Protein AF-A0A967KJB7-F1 (afdb_monomer_lite)

Sequence (119 aa):
MKIGFTKYRSSHAKADLVLLEPDRGDEEIFFTNIFSYASRNALCEHAYQVTRNDLLARREQLEPLLAGRGMRLRVNLLRDRERTLKDSMHEGQASHTLVTRDLARTLDELEDLLERAAV

Radius of gyration: 18.47 Å; chains: 1; bounding box: 34×33×47 Å

pLDDT: mean 79.45, std 13.69, range [48.09, 94.38]

Structure (mmCIF, N/CA/C/O backbone):
data_AF-A0A967KJB7-F1
#
_entry.id   AF-A0A967KJB7-F1
#
loop_
_atom_site.group_PDB
_atom_site.id
_atom_site.type_symbol
_atom_site.label_atom_id
_atom_site.label_alt_id
_atom_site.label_comp_id
_atom_site.label_asym_id
_atom_site.label_entity_id
_atom_site.label_seq_id
_atom_site.pdbx_PDB_ins_code
_atom_site.Cartn_x
_atom_site.Cartn_y
_atom_site.Cartn_z
_atom_site.occupancy
_atom_site.B_iso_or_equiv
_atom_site.auth_seq_id
_atom_site.auth_comp_id
_atom_site.auth_asym_id
_atom_site.auth_atom_id
_atom_site.pdbx_PDB_model_num
ATOM 1 N N . MET A 1 1 ? 3.586 13.073 7.099 1.00 58.94 1 MET A N 1
ATOM 2 C CA . MET A 1 1 ? 2.411 13.900 6.693 1.00 58.94 1 MET A CA 1
ATOM 3 C C . MET A 1 1 ? 1.297 14.083 7.766 1.00 58.94 1 MET A C 1
ATOM 5 O O . MET A 1 1 ? 0.143 14.322 7.420 1.00 58.94 1 MET A O 1
ATOM 9 N N . LYS A 1 2 ? 1.574 14.067 9.085 1.00 58.47 2 LYS A N 1
ATOM 10 C CA . LYS A 1 2 ? 0.513 14.004 10.131 1.00 58.47 2 LYS A CA 1
ATOM 11 C C . LYS A 1 2 ? -0.460 15.200 10.209 1.00 58.47 2 LYS A C 1
ATOM 13 O O . LYS A 1 2 ? -1.601 15.011 10.615 1.00 58.47 2 LYS A O 1
ATOM 18 N N . ILE A 1 3 ? -0.046 16.402 9.804 1.00 63.44 3 ILE A N 1
ATOM 19 C CA . ILE A 1 3 ? -0.835 17.639 9.979 1.00 63.44 3 ILE A CA 1
ATOM 20 C C . ILE A 1 3 ? -1.996 17.736 8.969 1.00 63.44 3 ILE A C 1
ATOM 22 O O . ILE A 1 3 ? -3.056 18.265 9.298 1.00 63.44 3 ILE A O 1
ATOM 26 N N . GLY A 1 4 ? -1.849 17.157 7.769 1.00 68.81 4 GLY A N 1
ATOM 27 C CA . GLY A 1 4 ? -2.890 17.181 6.730 1.00 68.81 4 GLY A CA 1
ATOM 28 C C . GLY A 1 4 ? -4.118 16.323 7.051 1.00 68.81 4 GLY A C 1
ATOM 29 O O . GLY A 1 4 ? -5.202 16.577 6.530 1.00 68.81 4 GLY A O 1
ATOM 30 N N . PHE A 1 5 ? -3.985 15.341 7.949 1.00 75.69 5 PHE A N 1
ATOM 31 C CA . PHE A 1 5 ? -5.069 14.409 8.265 1.00 75.69 5 PHE A CA 1
ATOM 32 C C . PHE A 1 5 ? -6.029 14.883 9.359 1.00 75.69 5 PHE A C 1
ATOM 34 O O . PHE A 1 5 ? -7.105 14.308 9.528 1.00 75.69 5 PHE A O 1
ATOM 41 N N . THR A 1 6 ? -5.693 15.960 10.071 1.00 75.38 6 THR A N 1
ATOM 42 C CA . THR A 1 6 ? -6.509 16.492 11.173 1.00 75.38 6 THR A CA 1
ATOM 43 C C . THR A 1 6 ? -7.925 16.860 10.719 1.00 75.38 6 THR A C 1
ATOM 45 O O . THR A 1 6 ? -8.891 16.574 11.422 1.00 75.38 6 THR A O 1
ATOM 48 N N . LYS A 1 7 ? -8.075 17.410 9.506 1.00 79.00 7 LYS A N 1
ATOM 49 C CA . LYS A 1 7 ? -9.379 17.794 8.934 1.00 79.00 7 LYS A CA 1
ATOM 50 C C . LYS A 1 7 ? -10.264 16.589 8.576 1.00 79.00 7 LYS A C 1
ATOM 52 O O . LYS A 1 7 ? -11.491 16.690 8.606 1.00 79.00 7 LYS A O 1
ATOM 57 N N . TYR A 1 8 ? -9.671 15.441 8.249 1.00 79.12 8 TYR A N 1
ATOM 58 C CA . TYR A 1 8 ? -10.438 14.240 7.900 1.00 79.12 8 TYR A CA 1
ATOM 59 C C . TYR A 1 8 ? -11.068 13.580 9.124 1.00 79.12 8 TYR A C 1
ATOM 61 O O . TYR A 1 8 ? -12.166 13.046 9.018 1.00 79.12 8 TYR A O 1
ATOM 69 N N . ARG A 1 9 ? -10.453 13.723 10.306 1.00 76.94 9 ARG A N 1
ATOM 70 C CA . ARG A 1 9 ? -11.045 13.234 11.561 1.00 76.94 9 ARG A CA 1
ATOM 71 C C . ARG A 1 9 ? -12.379 13.908 11.889 1.00 76.94 9 ARG A C 1
ATOM 73 O O . ARG A 1 9 ? -13.274 13.239 12.388 1.00 76.94 9 ARG A O 1
ATOM 80 N N . SER A 1 10 ? -12.521 15.206 11.609 1.00 82.06 10 SER A N 1
ATOM 81 C CA . SER A 1 10 ? -13.766 15.940 11.875 1.00 82.06 10 SER A CA 1
ATOM 82 C C . SER A 1 10 ? -14.793 15.802 10.751 1.00 82.06 10 SER A C 1
ATOM 84 O O . SER A 1 10 ? -15.975 15.624 11.025 1.00 82.06 10 SER A O 1
ATOM 86 N N . SER A 1 11 ? -14.359 15.853 9.489 1.00 85.38 11 SER A N 1
ATOM 87 C CA . SER A 1 11 ? -15.270 15.761 8.335 1.00 85.38 11 SER A CA 1
ATOM 88 C C . SER A 1 11 ? -15.791 14.347 8.071 1.00 85.38 11 SER A C 1
ATOM 90 O O . SER A 1 11 ? -16.901 14.191 7.573 1.00 85.38 11 SER A O 1
ATOM 92 N N . HIS A 1 12 ? -15.017 13.319 8.420 1.00 82.88 12 HIS A N 1
ATOM 93 C CA . HIS A 1 12 ? -15.348 11.919 8.167 1.00 82.88 12 HIS A CA 1
ATOM 94 C C . HIS A 1 12 ? -15.232 11.110 9.462 1.00 82.88 12 HIS A C 1
ATOM 96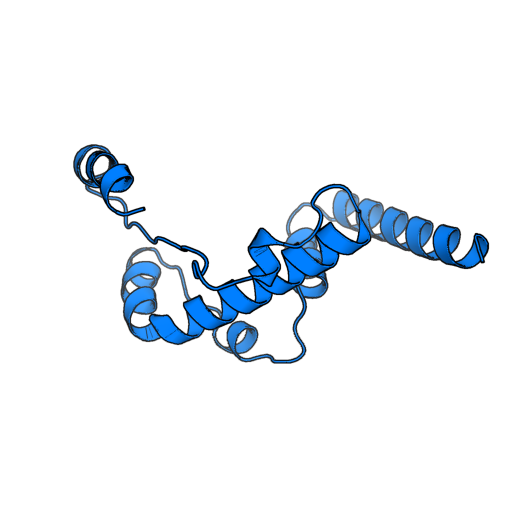 O O . HIS A 1 12 ? -14.492 10.136 9.547 1.00 82.88 12 HIS A O 1
ATOM 102 N N . ALA A 1 13 ? -16.000 11.504 10.481 1.00 80.31 13 ALA A N 1
ATOM 103 C CA . ALA A 1 13 ? -15.959 10.899 11.818 1.00 80.31 13 ALA A CA 1
ATOM 104 C C . ALA A 1 13 ? -16.265 9.388 11.842 1.00 80.31 13 ALA A C 1
ATOM 106 O O . ALA A 1 13 ? -15.896 8.693 12.783 1.00 80.31 13 ALA A O 1
ATOM 107 N N . LYS A 1 14 ? -16.950 8.877 10.811 1.00 83.38 14 LYS A N 1
ATOM 108 C CA . LYS A 1 14 ? -17.268 7.453 10.651 1.00 83.38 14 LYS A CA 1
ATOM 109 C C . LYS A 1 14 ? -16.326 6.727 9.694 1.00 83.38 14 LYS A C 1
ATOM 111 O O . LYS A 1 14 ? -16.647 5.597 9.344 1.00 83.38 14 LYS A O 1
ATOM 116 N N . ALA A 1 15 ? -15.251 7.345 9.209 1.00 85.25 15 ALA A N 1
ATOM 117 C CA . ALA A 1 15 ? -14.299 6.704 8.307 1.00 85.25 15 ALA A CA 1
ATOM 118 C C . ALA A 1 15 ? -13.045 6.266 9.066 1.00 85.25 15 ALA A C 1
ATOM 120 O O . ALA A 1 15 ? -12.522 7.004 9.900 1.00 85.25 15 ALA A O 1
ATOM 121 N N . ASP A 1 16 ? -12.548 5.082 8.726 1.00 85.69 16 ASP A N 1
ATOM 122 C CA . ASP A 1 16 ? -11.233 4.637 9.167 1.00 85.69 16 ASP A C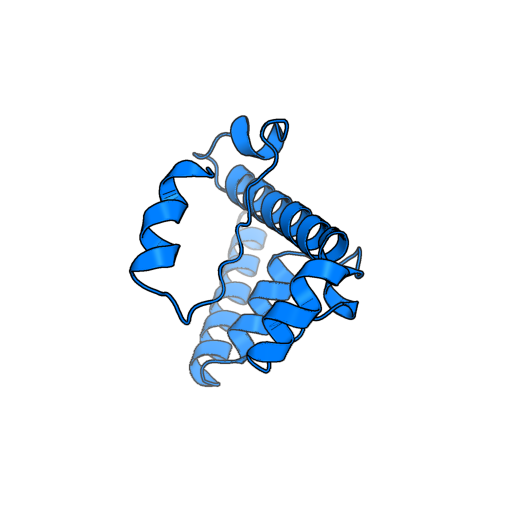A 1
ATOM 123 C C . ASP A 1 16 ? -10.174 5.138 8.187 1.00 85.69 16 ASP A C 1
ATOM 125 O O . ASP A 1 16 ? -10.379 5.137 6.972 1.00 85.69 16 ASP A O 1
ATOM 129 N N . LEU A 1 17 ? -9.040 5.584 8.718 1.00 85.19 17 LEU A N 1
ATOM 130 C CA . LEU A 1 17 ? -8.008 6.262 7.949 1.00 85.19 17 LEU A CA 1
ATOM 131 C C . LEU A 1 17 ? -6.681 5.522 8.076 1.00 85.19 17 LEU A C 1
ATOM 133 O O . LEU A 1 17 ? -6.123 5.423 9.169 1.00 85.19 17 LEU A O 1
ATOM 137 N N . VAL A 1 18 ? -6.155 5.066 6.942 1.00 86.56 18 VAL A N 1
ATOM 138 C CA . VAL A 1 18 ? -4.850 4.408 6.850 1.00 86.56 18 VAL A CA 1
ATOM 139 C C . VAL A 1 18 ? -3.911 5.293 6.042 1.00 86.56 18 VAL A C 1
ATOM 141 O O . VAL A 1 18 ? -4.239 5.704 4.933 1.00 86.56 18 VAL A O 1
ATOM 144 N N . LEU A 1 19 ? -2.742 5.592 6.608 1.00 85.81 19 LEU A N 1
ATOM 145 C CA . LEU A 1 19 ? -1.674 6.318 5.926 1.00 85.81 19 LEU A CA 1
ATOM 146 C C . LEU A 1 19 ? -0.591 5.330 5.490 1.00 85.81 19 LEU A C 1
ATOM 148 O O . LEU A 1 19 ? -0.056 4.590 6.320 1.00 85.81 19 LEU A O 1
ATOM 152 N N . LEU A 1 20 ? -0.284 5.344 4.197 1.00 84.69 20 LEU A N 1
ATOM 153 C CA . LEU A 1 20 ? 0.890 4.716 3.598 1.00 84.69 20 LEU A CA 1
ATOM 154 C C . LEU A 1 20 ? 1.852 5.857 3.262 1.00 84.69 20 LEU A C 1
ATOM 156 O O . LEU A 1 20 ? 1.551 6.669 2.390 1.00 84.69 20 LEU A O 1
ATOM 160 N N . GLU A 1 21 ? 2.937 5.990 4.022 1.00 78.94 21 GLU A N 1
ATOM 161 C CA . GLU A 1 21 ? 3.972 7.000 3.772 1.00 78.94 21 GLU A CA 1
ATOM 162 C C . GLU A 1 21 ? 5.249 6.236 3.397 1.00 78.94 21 GLU A C 1
ATOM 164 O O . GLU A 1 21 ? 5.657 5.377 4.182 1.00 78.94 21 GLU A O 1
ATOM 169 N N . PRO A 1 22 ? 5.844 6.485 2.215 1.00 71.94 22 PRO A N 1
ATOM 170 C CA . PRO A 1 22 ? 7.130 5.894 1.865 1.00 71.94 22 PRO A CA 1
ATOM 171 C C . PRO A 1 22 ? 8.196 6.344 2.866 1.00 71.94 22 PRO A C 1
ATOM 173 O O . PRO A 1 22 ? 8.097 7.438 3.441 1.00 71.94 22 PRO A O 1
ATOM 176 N N . ASP A 1 23 ? 9.211 5.508 3.080 1.00 73.19 23 ASP A N 1
ATOM 177 C CA . ASP A 1 23 ? 10.327 5.901 3.931 1.00 73.19 23 ASP A CA 1
ATOM 178 C C . ASP A 1 23 ? 11.049 7.098 3.295 1.00 73.19 23 ASP A C 1
ATOM 180 O O . ASP A 1 23 ? 11.277 7.164 2.089 1.00 73.19 23 ASP A O 1
ATOM 184 N N . ARG A 1 24 ? 11.388 8.086 4.120 1.00 64.62 24 ARG A N 1
ATOM 185 C CA . ARG A 1 24 ? 12.118 9.275 3.671 1.00 64.62 24 ARG A CA 1
ATOM 186 C C . ARG A 1 24 ? 13.562 8.956 3.306 1.00 64.62 24 ARG A C 1
ATOM 188 O O . ARG A 1 24 ? 14.165 9.743 2.586 1.00 64.62 24 ARG A O 1
ATOM 195 N N . GLY A 1 25 ? 14.103 7.858 3.834 1.00 62.94 25 GLY A N 1
ATOM 196 C CA . GLY A 1 25 ? 15.423 7.341 3.478 1.00 62.94 25 GLY A CA 1
ATOM 197 C C . GLY A 1 25 ? 15.426 6.454 2.233 1.00 62.94 25 GLY A C 1
ATOM 198 O O . GLY A 1 25 ? 16.472 5.914 1.892 1.00 62.94 25 GLY A O 1
ATOM 199 N N . ASP A 1 26 ? 14.281 6.272 1.574 1.00 65.94 26 ASP A N 1
ATOM 200 C CA . ASP A 1 26 ? 14.180 5.434 0.387 1.00 65.94 26 ASP A CA 1
ATOM 201 C C . ASP A 1 26 ? 14.717 6.167 -0.851 1.00 65.94 26 ASP A C 1
ATOM 203 O O . ASP A 1 26 ? 13.986 6.808 -1.609 1.00 65.94 26 ASP A O 1
ATOM 207 N N . GLU A 1 27 ? 16.037 6.122 -1.017 1.00 59.19 27 GLU A N 1
ATOM 208 C CA . GLU A 1 27 ? 16.751 6.810 -2.093 1.00 59.19 27 GLU A CA 1
ATOM 209 C C . GLU A 1 27 ? 16.288 6.362 -3.489 1.00 59.19 27 GLU A C 1
ATOM 211 O O . GLU A 1 27 ? 16.263 7.182 -4.409 1.00 59.19 27 GLU A O 1
ATOM 216 N N . GLU A 1 28 ? 15.830 5.115 -3.653 1.00 60.03 28 GLU A N 1
ATOM 217 C CA . GLU A 1 28 ? 15.296 4.623 -4.930 1.00 60.03 28 GLU A CA 1
ATOM 218 C C . GLU A 1 28 ? 14.004 5.346 -5.331 1.00 60.03 28 GLU A C 1
ATOM 220 O O . GLU A 1 28 ? 13.774 5.592 -6.519 1.00 60.03 28 GLU A O 1
ATOM 225 N N . ILE A 1 29 ? 13.190 5.783 -4.363 1.00 58.06 29 ILE A N 1
ATOM 226 C CA . ILE A 1 29 ? 11.985 6.573 -4.647 1.00 58.06 29 ILE A CA 1
ATOM 227 C C . ILE A 1 29 ? 12.330 8.005 -5.089 1.00 58.06 29 ILE A C 1
ATOM 229 O O . ILE A 1 29 ? 11.606 8.592 -5.897 1.00 58.06 29 ILE A O 1
ATOM 233 N N . PHE A 1 30 ? 13.435 8.572 -4.595 1.00 55.09 30 PHE A N 1
ATOM 234 C CA . PHE A 1 30 ? 13.763 9.991 -4.783 1.00 55.09 30 PHE A CA 1
ATOM 235 C C . PHE A 1 30 ? 14.798 10.282 -5.876 1.00 55.09 30 PHE A C 1
ATOM 237 O O . PHE A 1 30 ? 14.751 11.363 -6.466 1.00 55.09 30 PHE A O 1
ATOM 244 N N . PHE A 1 31 ? 15.712 9.354 -6.173 1.00 55.34 31 PHE A N 1
ATOM 245 C CA . PHE A 1 31 ? 16.815 9.583 -7.117 1.00 55.34 31 PHE A CA 1
ATOM 246 C C . PHE A 1 31 ? 16.615 8.946 -8.493 1.00 55.34 31 PHE A C 1
ATOM 248 O O . PHE A 1 31 ? 17.399 9.196 -9.413 1.00 55.34 31 PHE A O 1
ATOM 255 N N . THR A 1 32 ? 15.545 8.176 -8.686 1.00 55.22 32 THR A N 1
ATOM 256 C CA . THR A 1 32 ? 15.259 7.576 -9.988 1.00 55.22 32 THR A CA 1
ATOM 257 C C . THR A 1 32 ? 14.704 8.641 -10.941 1.00 55.22 32 THR A C 1
ATOM 259 O O . THR A 1 32 ? 13.660 9.241 -10.695 1.00 55.22 32 THR A O 1
ATOM 262 N N . ASN A 1 33 ? 15.410 8.899 -12.045 1.00 54.59 33 ASN A N 1
ATOM 263 C CA . ASN A 1 33 ? 15.027 9.876 -13.066 1.00 54.59 33 ASN A CA 1
ATOM 264 C C . ASN A 1 33 ? 13.608 9.593 -13.620 1.00 54.59 33 ASN A C 1
ATOM 266 O O . ASN A 1 33 ? 13.426 8.734 -14.483 1.00 54.59 33 ASN A O 1
ATOM 270 N N . ILE A 1 34 ? 12.606 10.349 -13.151 1.00 54.19 34 ILE A N 1
ATOM 271 C CA . ILE A 1 34 ? 11.161 10.187 -13.444 1.00 54.19 34 ILE A CA 1
ATOM 272 C C . ILE A 1 34 ? 10.837 10.290 -14.957 1.00 54.19 34 ILE A C 1
ATOM 274 O O . ILE A 1 34 ? 9.746 9.923 -15.415 1.00 54.19 34 ILE A O 1
ATOM 278 N N . PHE A 1 35 ? 11.785 10.776 -15.763 1.00 52.50 35 PHE A N 1
ATOM 279 C CA . PHE A 1 35 ? 11.617 10.992 -17.198 1.00 52.50 35 PHE A CA 1
ATOM 280 C C . PHE A 1 35 ? 11.930 9.770 -18.082 1.00 52.50 35 PHE A C 1
ATOM 282 O O . PHE A 1 35 ? 11.577 9.801 -19.257 1.00 52.50 35 PHE A O 1
ATOM 289 N N . SER A 1 36 ? 12.516 8.686 -17.555 1.00 54.22 36 SER A N 1
ATOM 290 C CA . SER A 1 36 ? 12.739 7.439 -18.315 1.00 54.22 36 SER A CA 1
ATOM 291 C C . SER A 1 36 ? 11.663 6.381 -18.023 1.00 54.22 36 SER A C 1
ATOM 293 O O . SER A 1 36 ? 11.278 6.177 -16.874 1.00 54.22 36 SER A O 1
ATOM 295 N N . TYR A 1 37 ? 11.180 5.673 -19.051 1.00 50.50 37 TYR A N 1
ATOM 296 C CA . TYR A 1 37 ? 10.184 4.598 -18.896 1.00 50.50 37 TYR A CA 1
ATOM 297 C C . TYR A 1 37 ? 10.710 3.408 -18.080 1.00 50.50 37 TYR A C 1
ATOM 299 O O . TYR A 1 37 ? 10.024 2.952 -17.168 1.00 50.50 37 TYR A O 1
ATOM 307 N N . ALA A 1 38 ? 11.946 2.959 -18.330 1.00 57.34 38 ALA A N 1
ATOM 308 C CA . ALA A 1 38 ? 12.570 1.891 -17.541 1.00 57.34 38 ALA A CA 1
ATOM 309 C C . ALA A 1 38 ? 12.685 2.281 -16.055 1.00 57.34 38 ALA A C 1
ATOM 311 O O . ALA A 1 38 ? 12.456 1.468 -15.162 1.00 57.34 38 ALA A O 1
ATOM 312 N N . SER A 1 39 ? 12.947 3.564 -15.797 1.00 64.19 39 SER A N 1
ATOM 313 C CA . SER A 1 39 ? 12.979 4.139 -14.454 1.00 64.19 39 SER A CA 1
ATOM 314 C C . SER A 1 39 ? 11.606 4.155 -13.777 1.00 64.19 39 SER A C 1
ATOM 316 O O . SER A 1 39 ? 11.527 3.946 -12.572 1.00 64.19 39 SER A O 1
ATOM 318 N N . ARG A 1 40 ? 10.510 4.340 -14.524 1.00 73.81 40 ARG A N 1
ATOM 319 C CA . ARG A 1 40 ? 9.147 4.297 -13.964 1.00 73.81 40 ARG A CA 1
ATOM 320 C C . ARG A 1 40 ? 8.739 2.893 -13.544 1.00 73.81 40 ARG A C 1
ATOM 322 O O . ARG A 1 40 ? 8.204 2.742 -12.453 1.00 73.81 40 ARG A O 1
ATOM 329 N N . ASN A 1 41 ? 9.020 1.881 -14.365 1.00 79.19 41 ASN A N 1
ATOM 330 C CA . ASN A 1 41 ? 8.686 0.497 -14.022 1.00 79.19 41 ASN A CA 1
ATOM 331 C C . ASN A 1 41 ? 9.451 0.038 -12.776 1.00 79.19 41 ASN A C 1
ATOM 333 O O . ASN A 1 41 ? 8.835 -0.486 -11.853 1.00 79.19 41 ASN A O 1
ATOM 337 N N . ALA A 1 42 ? 10.758 0.311 -12.711 1.00 80.44 42 ALA A N 1
ATOM 338 C CA . ALA A 1 42 ? 11.572 0.001 -11.537 1.00 80.44 42 ALA A CA 1
ATOM 339 C C . ALA A 1 42 ? 11.081 0.740 -10.279 1.00 80.44 42 ALA A C 1
ATOM 341 O O . ALA A 1 42 ? 10.918 0.128 -9.228 1.00 80.44 42 ALA A O 1
ATOM 342 N N . LEU A 1 43 ? 10.761 2.033 -10.400 1.00 83.00 43 LEU A N 1
ATOM 343 C CA . LEU A 1 43 ? 10.226 2.835 -9.299 1.00 83.00 43 LEU A CA 1
ATOM 344 C C . LEU A 1 43 ? 8.874 2.308 -8.795 1.00 83.00 43 LEU A C 1
ATOM 346 O O . LEU A 1 43 ? 8.650 2.214 -7.589 1.00 83.00 43 LEU A O 1
ATOM 350 N N . CYS A 1 44 ? 7.956 1.980 -9.705 1.00 85.81 44 CYS A N 1
ATOM 351 C CA . CYS A 1 44 ? 6.644 1.453 -9.346 1.00 85.81 44 CYS A CA 1
ATOM 352 C C . CYS A 1 44 ? 6.745 0.060 -8.719 1.00 85.81 44 CYS A C 1
ATOM 354 O O . CYS A 1 44 ? 6.054 -0.202 -7.735 1.00 85.81 44 CYS A O 1
ATOM 356 N N . GLU A 1 45 ? 7.606 -0.809 -9.255 1.00 90.38 45 GLU A N 1
ATOM 357 C CA . GLU A 1 45 ? 7.892 -2.122 -8.673 1.00 90.38 45 GLU A CA 1
ATOM 358 C C . GLU A 1 45 ? 8.437 -1.969 -7.251 1.00 90.38 45 GLU A C 1
ATOM 360 O O . GLU A 1 45 ? 7.911 -2.567 -6.316 1.00 90.38 45 GLU A O 1
ATOM 365 N N . HIS A 1 46 ? 9.419 -1.093 -7.055 1.00 88.00 46 HIS A N 1
ATOM 366 C CA . HIS A 1 46 ? 9.983 -0.828 -5.738 1.00 88.00 46 HIS A CA 1
ATOM 367 C C . HIS A 1 46 ? 8.936 -0.299 -4.749 1.00 88.00 46 HIS A C 1
ATOM 369 O O . HIS A 1 46 ? 8.738 -0.869 -3.674 1.00 88.00 46 HIS A O 1
ATOM 375 N N . ALA A 1 47 ? 8.162 0.716 -5.144 1.00 87.31 47 ALA A N 1
ATOM 376 C CA . ALA A 1 47 ? 7.078 1.253 -4.324 1.00 87.31 47 ALA A CA 1
ATOM 377 C C . ALA A 1 47 ? 6.030 0.180 -3.968 1.00 87.31 47 ALA A C 1
ATOM 379 O O . ALA A 1 47 ? 5.501 0.163 -2.849 1.00 87.31 47 ALA A O 1
ATOM 380 N N . TYR A 1 48 ? 5.744 -0.741 -4.893 1.00 91.19 48 TYR A N 1
ATOM 381 C CA . TYR A 1 48 ? 4.877 -1.889 -4.652 1.00 91.19 48 TYR A CA 1
ATOM 382 C C . TYR A 1 48 ? 5.464 -2.831 -3.592 1.00 91.19 48 TYR A C 1
ATOM 384 O O . TYR A 1 48 ? 4.766 -3.165 -2.629 1.00 91.19 48 TYR A O 1
ATOM 392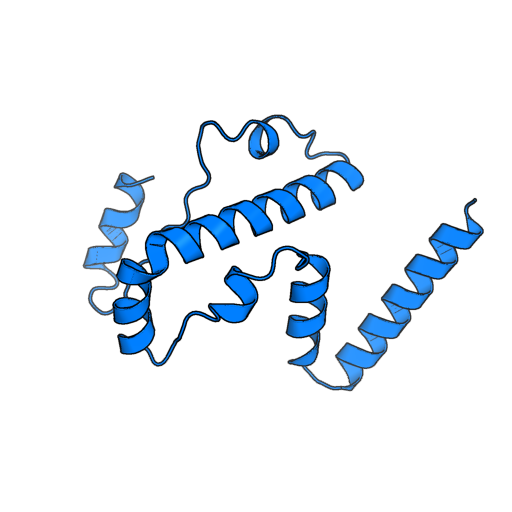 N N . GLN A 1 49 ? 6.742 -3.202 -3.702 1.00 91.25 49 GLN A N 1
ATOM 393 C CA . GLN A 1 49 ? 7.403 -4.077 -2.728 1.00 91.25 49 GLN A CA 1
ATOM 394 C C . GLN A 1 49 ? 7.492 -3.441 -1.336 1.00 91.25 49 GLN A C 1
ATOM 396 O O . GLN A 1 49 ? 7.138 -4.077 -0.338 1.00 91.25 49 GLN A O 1
ATOM 401 N N . VAL A 1 50 ? 7.873 -2.165 -1.255 1.00 90.50 50 VAL A N 1
ATOM 402 C CA . VAL A 1 50 ? 7.907 -1.403 0.004 1.00 90.50 50 VAL A CA 1
ATOM 403 C C . VAL A 1 50 ? 6.524 -1.369 0.650 1.00 90.50 50 VAL A C 1
ATOM 405 O O . VAL A 1 50 ? 6.381 -1.680 1.834 1.00 90.50 50 VAL A O 1
ATOM 408 N N . THR A 1 51 ? 5.478 -1.087 -0.132 1.00 91.31 51 THR A N 1
ATOM 409 C CA . THR A 1 51 ? 4.097 -1.067 0.371 1.00 91.31 51 THR A CA 1
ATOM 410 C C . THR A 1 51 ? 3.656 -2.438 0.884 1.00 91.31 51 THR A C 1
ATOM 412 O O . THR A 1 51 ? 3.023 -2.531 1.936 1.00 91.31 51 THR A O 1
ATOM 415 N N . ARG A 1 52 ? 3.993 -3.528 0.184 1.00 93.56 52 ARG A N 1
ATOM 416 C CA . ARG A 1 52 ? 3.678 -4.891 0.641 1.00 93.56 52 ARG A CA 1
ATOM 417 C C . ARG A 1 52 ? 4.328 -5.211 1.980 1.00 93.56 52 ARG A C 1
ATOM 419 O O . ARG A 1 52 ? 3.660 -5.757 2.863 1.00 93.56 52 ARG A O 1
ATOM 426 N N . ASN A 1 53 ? 5.598 -4.851 2.131 1.00 91.75 53 ASN A N 1
ATOM 427 C CA . ASN A 1 53 ? 6.345 -5.058 3.365 1.00 91.75 53 ASN A CA 1
ATOM 428 C C . ASN A 1 53 ? 5.761 -4.236 4.517 1.00 91.75 53 ASN A C 1
ATOM 430 O O . ASN A 1 53 ? 5.555 -4.772 5.604 1.00 91.75 53 ASN A O 1
ATOM 434 N N . ASP A 1 54 ? 5.410 -2.974 4.272 1.00 91.75 54 ASP A N 1
ATOM 435 C CA . ASP A 1 54 ? 4.784 -2.100 5.266 1.00 91.75 54 ASP A CA 1
ATOM 436 C C . ASP A 1 54 ? 3.394 -2.605 5.707 1.00 91.75 54 ASP A C 1
ATOM 438 O O . ASP A 1 54 ? 3.073 -2.628 6.901 1.00 91.75 54 ASP A O 1
ATOM 442 N N . LEU A 1 55 ? 2.574 -3.093 4.769 1.00 93.19 55 LEU A N 1
ATOM 443 C CA . LEU A 1 55 ? 1.291 -3.730 5.086 1.00 93.19 55 LEU A CA 1
ATOM 444 C C . LEU A 1 55 ? 1.476 -5.004 5.919 1.00 93.19 55 LEU A C 1
ATOM 446 O O . LEU A 1 55 ? 0.707 -5.246 6.851 1.00 93.19 55 LEU A O 1
ATOM 450 N N . LEU A 1 56 ? 2.488 -5.817 5.600 1.00 93.56 56 LEU A N 1
ATOM 451 C CA . LEU A 1 56 ? 2.788 -7.039 6.342 1.00 93.56 56 LEU A CA 1
ATOM 452 C C . LEU A 1 56 ? 3.296 -6.731 7.758 1.00 93.56 56 LEU A C 1
ATOM 454 O O . LEU A 1 56 ? 2.866 -7.382 8.710 1.00 93.56 56 LEU A O 1
ATOM 458 N N . ALA A 1 57 ? 4.161 -5.725 7.904 1.00 92.94 57 ALA A N 1
ATOM 459 C CA . ALA A 1 57 ? 4.710 -5.291 9.186 1.00 92.94 57 ALA A CA 1
ATOM 460 C C . ALA A 1 57 ? 3.629 -4.719 10.116 1.00 92.94 57 ALA A C 1
ATOM 462 O O . ALA A 1 57 ? 3.637 -4.982 11.317 1.00 92.94 57 ALA A O 1
ATOM 463 N N . ARG A 1 58 ? 2.656 -3.981 9.566 1.00 93.38 58 ARG A N 1
ATOM 464 C CA . ARG A 1 58 ? 1.557 -3.365 10.331 1.00 93.38 58 ARG A CA 1
ATOM 465 C C . ARG A 1 58 ? 0.283 -4.206 10.367 1.00 93.38 58 ARG A C 1
ATOM 467 O O . ARG A 1 58 ? -0.756 -3.712 10.808 1.00 93.38 58 ARG A O 1
ATOM 474 N N . ARG A 1 59 ? 0.336 -5.473 9.939 1.00 94.00 59 ARG A N 1
ATOM 475 C CA . ARG A 1 59 ? -0.845 -6.347 9.820 1.00 94.00 59 ARG A CA 1
ATOM 476 C C . ARG A 1 59 ? -1.687 -6.386 11.096 1.00 94.00 59 ARG A C 1
ATOM 478 O O . ARG A 1 59 ? -2.900 -6.272 11.022 1.00 94.00 5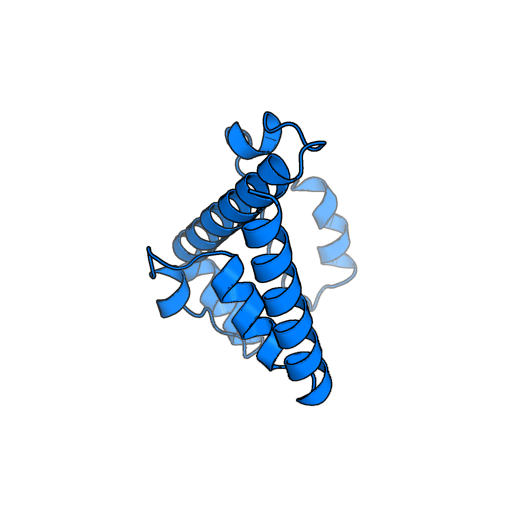9 ARG A O 1
ATOM 485 N N . GLU A 1 60 ? -1.049 -6.456 12.264 1.00 93.00 60 GLU A N 1
ATOM 486 C CA . GLU A 1 60 ? -1.739 -6.614 13.551 1.00 93.00 60 GLU A CA 1
ATOM 487 C C . GLU A 1 60 ? -2.535 -5.359 13.927 1.00 93.00 60 GLU A C 1
ATOM 489 O O . GLU A 1 60 ? -3.554 -5.442 14.605 1.00 93.00 60 GLU A O 1
ATOM 494 N N . GLN A 1 61 ? -2.107 -4.194 13.431 1.00 92.81 61 GLN A N 1
ATOM 495 C CA . GLN A 1 61 ? -2.813 -2.926 13.605 1.00 92.81 61 GLN A CA 1
ATOM 496 C C . GLN A 1 61 ? -3.901 -2.730 12.538 1.00 92.81 61 GLN A C 1
ATOM 498 O O . GLN A 1 61 ? -4.952 -2.157 12.821 1.00 92.81 61 GLN A O 1
ATOM 503 N N . LEU A 1 62 ? -3.658 -3.194 11.308 1.00 93.38 62 LEU A N 1
ATOM 504 C CA . LEU A 1 62 ? -4.547 -2.988 10.161 1.00 93.38 62 LEU A CA 1
ATOM 505 C C . LEU A 1 62 ? -5.693 -4.005 10.085 1.00 93.38 62 LEU A C 1
ATOM 507 O O . LEU A 1 62 ? -6.785 -3.651 9.646 1.00 93.38 62 LEU A O 1
ATOM 511 N N . GLU A 1 63 ? -5.475 -5.253 10.502 1.00 93.12 63 GLU A N 1
ATOM 512 C CA . GLU A 1 63 ? -6.474 -6.324 10.420 1.00 93.12 63 GLU A CA 1
ATOM 513 C C . GLU A 1 63 ? -7.780 -5.991 11.161 1.00 93.12 63 GLU A C 1
ATOM 515 O O . GLU A 1 63 ? -8.833 -6.108 10.531 1.00 93.12 63 GLU A O 1
ATOM 520 N N . PRO A 1 64 ? -7.772 -5.504 12.421 1.00 92.50 64 PRO A N 1
ATOM 521 C CA . PRO A 1 64 ? -9.009 -5.142 13.117 1.00 92.50 64 PRO A CA 1
ATOM 522 C C . PRO A 1 64 ? -9.769 -3.999 12.431 1.00 92.50 64 PRO A C 1
ATOM 524 O O . PRO A 1 64 ? -10.995 -4.034 12.330 1.00 92.50 64 PRO A O 1
ATOM 527 N N . LEU A 1 65 ? -9.037 -3.002 11.921 1.00 91.62 65 LEU A N 1
ATOM 528 C CA . LEU A 1 65 ? -9.600 -1.840 11.230 1.00 91.62 65 LEU A CA 1
ATOM 529 C C . LEU A 1 65 ? -10.289 -2.259 9.925 1.00 91.62 65 LEU A C 1
ATOM 531 O O . LEU A 1 65 ? -11.423 -1.865 9.655 1.00 91.62 65 LEU A O 1
ATOM 535 N N . LEU A 1 66 ? -9.631 -3.104 9.130 1.00 92.38 66 LEU A N 1
ATOM 536 C CA . LEU A 1 66 ? -10.179 -3.615 7.875 1.00 92.38 66 LEU A CA 1
ATOM 537 C C . LEU A 1 66 ? -11.352 -4.576 8.112 1.00 92.38 66 LEU A C 1
ATOM 539 O O . LEU A 1 66 ? -12.360 -4.490 7.406 1.00 92.38 66 LEU A O 1
ATOM 543 N N . ALA A 1 67 ? -11.261 -5.435 9.132 1.00 92.75 67 ALA A N 1
ATOM 544 C CA . ALA A 1 67 ? -12.322 -6.371 9.494 1.00 92.75 67 ALA A CA 1
ATOM 545 C C . ALA A 1 67 ? -13.621 -5.645 9.874 1.00 92.75 67 ALA A C 1
ATOM 547 O O . ALA A 1 67 ? -14.699 -6.074 9.463 1.00 92.75 67 ALA A O 1
ATOM 548 N N . GLY A 1 68 ? -13.524 -4.492 10.549 1.00 88.88 68 GLY A N 1
ATOM 549 C CA . GLY A 1 68 ? -14.668 -3.616 10.838 1.00 88.88 68 GLY A CA 1
ATOM 550 C C . GLY A 1 68 ? -15.429 -3.132 9.593 1.00 88.88 68 GLY A C 1
ATOM 551 O O . GLY A 1 68 ? -16.573 -2.694 9.697 1.00 88.88 68 GLY A O 1
ATOM 552 N N . ARG A 1 69 ? -14.827 -3.249 8.402 1.00 87.94 69 ARG A N 1
ATOM 553 C CA . ARG A 1 69 ? -15.416 -2.902 7.097 1.00 87.94 69 ARG A CA 1
ATOM 554 C C . ARG A 1 69 ? -15.662 -4.108 6.190 1.00 87.94 69 ARG A C 1
ATOM 556 O O . ARG A 1 69 ? -15.968 -3.922 5.017 1.00 87.94 69 ARG A O 1
ATOM 563 N N . GLY A 1 70 ? -15.507 -5.332 6.696 1.00 90.62 70 GLY A N 1
ATOM 564 C CA . GLY A 1 70 ? -15.620 -6.552 5.890 1.00 90.62 70 GLY A CA 1
ATOM 565 C C . GLY A 1 70 ? -14.450 -6.773 4.924 1.00 90.62 70 GLY A C 1
ATOM 566 O O . GLY A 1 70 ? -14.551 -7.585 4.006 1.00 90.62 70 GLY A O 1
ATOM 567 N N . MET A 1 71 ? -13.335 -6.065 5.116 1.00 92.50 71 MET A N 1
ATOM 568 C CA . MET A 1 71 ? -12.107 -6.240 4.343 1.00 92.50 71 MET A CA 1
ATOM 569 C C . MET A 1 71 ? -11.114 -7.120 5.106 1.00 92.50 71 MET A C 1
ATOM 571 O O . MET A 1 71 ? -11.129 -7.186 6.332 1.00 92.50 71 MET A O 1
ATOM 575 N N . ARG A 1 72 ? -10.214 -7.791 4.379 1.00 92.75 72 ARG A N 1
ATOM 576 C CA . ARG A 1 72 ? -9.121 -8.572 4.975 1.00 92.75 72 ARG A CA 1
ATOM 577 C C . ARG A 1 72 ? -7.828 -8.379 4.200 1.00 92.75 72 ARG A C 1
ATOM 579 O O . ARG A 1 72 ? -7.854 -8.272 2.972 1.00 92.75 72 ARG A O 1
ATOM 586 N N . LEU A 1 73 ? -6.696 -8.420 4.897 1.00 92.25 73 LEU A N 1
ATOM 587 C CA . LEU A 1 73 ? -5.398 -8.487 4.235 1.00 92.25 73 LEU A CA 1
ATOM 588 C C . LEU A 1 73 ? -5.200 -9.867 3.606 1.00 92.25 73 LEU A C 1
ATOM 590 O O . LEU A 1 73 ? -5.441 -10.906 4.222 1.00 92.25 73 LEU A O 1
ATOM 594 N N . ARG A 1 74 ? -4.730 -9.886 2.358 1.00 93.00 74 ARG A N 1
ATOM 595 C CA . ARG A 1 74 ? -4.342 -11.117 1.659 1.00 93.00 74 ARG A CA 1
ATOM 596 C C . ARG A 1 74 ? -2.919 -11.503 2.063 1.00 93.00 74 ARG A C 1
ATOM 598 O O . ARG A 1 74 ? -1.996 -11.375 1.268 1.00 93.00 74 ARG A O 1
ATOM 605 N N . VAL A 1 75 ? -2.743 -11.967 3.302 1.00 93.62 75 VAL A N 1
ATOM 606 C CA . VAL A 1 75 ? -1.417 -12.239 3.898 1.00 93.62 75 VAL A CA 1
ATOM 607 C C . VAL A 1 75 ? -0.577 -13.205 3.058 1.00 93.62 75 VAL A C 1
ATOM 609 O O . VAL A 1 75 ? 0.629 -13.013 2.945 1.00 93.62 75 VAL A O 1
ATOM 612 N N . ASN A 1 76 ? -1.206 -14.187 2.408 1.00 93.38 76 ASN A N 1
ATOM 613 C CA . ASN A 1 76 ? -0.515 -15.111 1.502 1.00 93.38 76 ASN A CA 1
ATOM 614 C C . ASN A 1 76 ? 0.195 -14.364 0.361 1.00 93.38 76 ASN A C 1
ATOM 616 O O . ASN A 1 76 ? 1.364 -14.620 0.106 1.00 93.38 76 ASN A O 1
ATOM 620 N N . LEU A 1 77 ? -0.472 -13.376 -0.245 1.00 92.00 77 LEU A N 1
ATOM 621 C CA . LEU A 1 77 ? 0.107 -12.546 -1.307 1.00 92.00 77 LEU A CA 1
ATOM 622 C C . LEU A 1 77 ? 1.111 -11.528 -0.768 1.00 92.00 77 LEU A C 1
ATOM 624 O O . LEU A 1 77 ? 2.013 -11.117 -1.483 1.00 92.00 77 LEU A O 1
ATOM 628 N N . LEU A 1 78 ? 0.970 -11.099 0.488 1.00 92.94 78 LEU A N 1
ATOM 629 C CA . LEU A 1 78 ? 1.950 -10.216 1.120 1.00 92.94 78 LEU A CA 1
ATOM 630 C C . LEU A 1 78 ? 3.249 -10.951 1.464 1.00 92.94 78 LEU A C 1
ATOM 632 O O . LEU A 1 78 ? 4.299 -10.326 1.439 1.00 92.94 78 LEU A O 1
ATOM 636 N N . ARG A 1 79 ? 3.208 -12.261 1.727 1.00 94.00 79 ARG A N 1
ATOM 637 C CA . ARG A 1 79 ? 4.394 -13.081 2.040 1.00 94.00 79 ARG A CA 1
ATOM 638 C C . ARG A 1 79 ? 5.107 -13.661 0.818 1.00 94.00 79 ARG A C 1
ATOM 640 O O . ARG A 1 79 ? 6.220 -14.156 0.962 1.00 94.00 79 ARG A O 1
ATOM 647 N N . ASP A 1 80 ? 4.474 -13.616 -0.347 1.00 94.38 80 ASP A N 1
ATOM 648 C CA . ASP A 1 80 ? 5.012 -14.176 -1.583 1.00 94.38 80 ASP A CA 1
ATOM 649 C C . ASP A 1 80 ? 6.210 -13.364 -2.105 1.00 94.38 80 ASP A C 1
ATOM 651 O O . ASP A 1 80 ? 6.059 -12.234 -2.565 1.00 94.38 80 ASP A O 1
ATOM 655 N N . ARG A 1 81 ? 7.422 -13.908 -2.010 1.00 90.50 81 ARG A N 1
ATOM 656 C CA . ARG A 1 81 ? 8.641 -13.183 -2.397 1.00 90.50 81 ARG A CA 1
ATOM 657 C C . ARG A 1 81 ? 8.796 -13.003 -3.903 1.00 90.50 81 ARG A C 1
ATOM 659 O O . ARG A 1 81 ? 9.420 -12.031 -4.304 1.00 90.50 81 ARG A O 1
ATOM 666 N N . GLU A 1 82 ? 8.203 -13.884 -4.700 1.00 91.75 82 GLU A N 1
ATOM 667 C CA . GLU A 1 82 ? 8.332 -13.858 -6.162 1.00 91.75 82 GLU A CA 1
ATOM 668 C C . GLU A 1 82 ? 7.289 -12.948 -6.818 1.00 91.75 82 GLU A C 1
ATOM 670 O O . GLU A 1 82 ? 7.333 -12.692 -8.017 1.00 91.75 82 GLU A O 1
ATOM 675 N N . ARG A 1 83 ? 6.332 -12.443 -6.032 1.00 91.44 83 ARG A N 1
ATOM 676 C CA . ARG A 1 83 ? 5.233 -11.633 -6.542 1.00 91.44 83 ARG A CA 1
ATOM 677 C C . ARG A 1 83 ? 5.692 -10.240 -6.960 1.00 91.44 83 ARG A C 1
ATOM 679 O O . ARG A 1 83 ? 6.148 -9.467 -6.116 1.00 91.44 83 ARG A O 1
ATOM 686 N N . THR A 1 84 ? 5.409 -9.881 -8.208 1.00 92.94 84 THR A N 1
ATOM 687 C CA . THR A 1 84 ? 5.723 -8.574 -8.809 1.00 92.94 84 THR A CA 1
ATOM 688 C C . THR A 1 84 ? 4.500 -7.653 -8.905 1.00 92.94 84 THR A C 1
ATOM 690 O O . THR A 1 84 ? 3.353 -8.072 -8.681 1.00 92.94 84 THR A O 1
ATOM 693 N N . LEU A 1 85 ? 4.716 -6.379 -9.250 1.00 90.12 85 LEU A N 1
ATOM 694 C CA . LEU A 1 85 ? 3.642 -5.441 -9.580 1.00 90.12 85 LEU A CA 1
ATOM 695 C C . LEU A 1 85 ? 2.859 -5.916 -10.812 1.00 90.12 85 LEU A C 1
ATOM 697 O O . LEU A 1 85 ? 1.627 -5.846 -10.799 1.00 90.12 85 LEU A O 1
ATOM 701 N N . LYS A 1 86 ? 3.539 -6.457 -11.835 1.00 88.06 86 LYS A N 1
ATOM 702 C CA . LYS A 1 86 ? 2.910 -6.952 -13.075 1.00 88.06 86 LYS A CA 1
ATOM 703 C C . LYS A 1 86 ? 1.886 -8.054 -12.787 1.00 88.06 86 LYS A C 1
ATOM 705 O O . LYS A 1 86 ? 0.757 -7.966 -13.271 1.00 88.06 86 LYS A O 1
ATOM 710 N N . ASP A 1 87 ? 2.221 -9.011 -11.917 1.00 87.25 87 ASP A N 1
ATOM 711 C CA . ASP A 1 87 ? 1.289 -10.073 -11.496 1.00 87.25 87 ASP A CA 1
ATOM 712 C C . ASP A 1 87 ? 0.023 -9.487 -10.855 1.00 87.25 87 ASP A C 1
ATOM 714 O O . ASP A 1 87 ? -1.102 -9.913 -11.124 1.00 87.25 87 ASP A O 1
ATOM 718 N N . SER A 1 88 ? 0.196 -8.455 -10.021 1.00 85.62 88 SER A N 1
ATOM 719 C CA . SER A 1 88 ? -0.921 -7.798 -9.341 1.00 85.62 88 SER A CA 1
ATOM 720 C C . SER A 1 88 ? -1.841 -7.029 -10.293 1.00 85.62 88 SER A C 1
ATOM 722 O O . SER A 1 88 ? -3.058 -7.017 -10.088 1.00 85.62 88 SER A O 1
ATOM 724 N N . MET A 1 89 ? -1.277 -6.424 -11.342 1.00 83.38 89 MET A N 1
ATOM 725 C CA . MET A 1 89 ? -2.034 -5.701 -12.362 1.00 83.38 89 MET A CA 1
ATOM 726 C C . MET A 1 89 ? -2.829 -6.667 -13.237 1.00 83.38 89 MET A C 1
ATOM 728 O O . MET A 1 89 ? -4.020 -6.439 -13.456 1.00 83.38 89 MET A O 1
ATOM 732 N N . HIS A 1 90 ? -2.213 -7.775 -13.652 1.00 77.44 90 HIS A N 1
ATOM 733 C CA . HIS A 1 90 ? -2.870 -8.794 -14.466 1.00 77.44 90 HIS A CA 1
ATOM 734 C C . HIS A 1 90 ? -4.063 -9.438 -13.734 1.00 77.44 90 HIS A C 1
ATOM 736 O O . HIS A 1 90 ? -5.148 -9.595 -14.296 1.00 77.44 90 HIS A O 1
ATOM 742 N N . GLU A 1 91 ? -3.914 -9.733 -12.438 1.00 73.25 91 GLU A N 1
ATOM 743 C CA . GLU A 1 91 ? -5.020 -10.221 -11.603 1.00 73.25 91 GLU A CA 1
ATOM 744 C C . GLU A 1 91 ? -6.139 -9.179 -11.423 1.00 73.25 91 GLU A C 1
ATOM 746 O O . GLU A 1 91 ? -7.318 -9.534 -11.397 1.00 73.25 91 GLU A O 1
ATOM 751 N N . GLY A 1 92 ? -5.795 -7.892 -11.296 1.00 62.91 92 GLY A N 1
ATOM 752 C CA . GLY A 1 92 ? -6.767 -6.800 -11.170 1.00 62.91 92 GLY A CA 1
ATOM 753 C C . GLY A 1 92 ? -7.566 -6.554 -12.454 1.00 62.91 92 GLY A C 1
ATOM 754 O O . GLY A 1 92 ? -8.770 -6.289 -12.403 1.00 62.91 92 GLY A O 1
ATOM 755 N N . GLN A 1 93 ? -6.926 -6.719 -13.613 1.00 56.34 93 GLN A N 1
ATOM 756 C CA . GLN A 1 93 ? -7.557 -6.627 -14.933 1.00 56.34 93 GLN A CA 1
ATOM 757 C C . GLN A 1 93 ? -8.567 -7.752 -15.199 1.00 56.34 93 GLN A C 1
ATOM 759 O O . GLN A 1 93 ? -9.458 -7.597 -16.035 1.00 56.34 93 GLN A O 1
ATOM 764 N N . ALA A 1 94 ? -8.505 -8.860 -14.454 1.00 53.56 94 ALA A N 1
ATOM 765 C CA . ALA A 1 94 ? -9.480 -9.938 -14.579 1.00 53.56 94 ALA A CA 1
ATOM 766 C C . ALA A 1 94 ? -10.907 -9.535 -14.144 1.00 53.56 94 ALA A C 1
ATOM 768 O O . ALA A 1 94 ? -11.854 -10.253 -14.464 1.00 53.56 94 ALA A O 1
ATOM 769 N N . SER A 1 95 ? -11.088 -8.402 -13.445 1.00 51.81 95 SER A N 1
ATOM 770 C CA . SER A 1 95 ? -12.363 -8.050 -12.801 1.00 51.81 95 SER A CA 1
ATOM 771 C C . SER A 1 95 ? -13.260 -7.046 -13.546 1.00 51.81 95 SER A C 1
ATOM 773 O O . SER A 1 95 ? -14.320 -6.705 -13.021 1.00 51.81 95 SER A O 1
ATOM 775 N N . HIS A 1 96 ? -12.938 -6.600 -14.765 1.00 55.66 96 HIS A N 1
ATOM 776 C CA . HIS A 1 96 ? -13.823 -5.691 -15.513 1.00 55.66 96 HIS A CA 1
ATOM 777 C C . HIS A 1 96 ? -14.047 -6.169 -16.957 1.00 55.66 96 HIS A C 1
ATOM 779 O O . HIS A 1 96 ? -13.342 -5.766 -17.872 1.00 55.66 96 HIS A O 1
ATOM 785 N N . THR A 1 97 ? -15.067 -7.020 -17.135 1.00 61.38 97 THR A N 1
ATOM 786 C CA . THR A 1 97 ? -15.669 -7.484 -18.408 1.00 61.38 97 THR A CA 1
ATOM 787 C C . THR A 1 97 ? -14.737 -8.275 -19.349 1.00 61.38 97 THR A C 1
ATOM 789 O O . THR A 1 97 ? -13.652 -7.838 -19.715 1.00 61.38 97 THR A O 1
ATOM 792 N N . LEU A 1 98 ? -15.187 -9.454 -19.803 1.00 61.50 98 LEU A N 1
ATOM 793 C CA . LEU A 1 98 ? -14.397 -10.385 -20.633 1.00 61.50 98 LEU A CA 1
ATOM 794 C C . LEU A 1 98 ? -13.800 -9.742 -21.896 1.00 61.50 98 LEU A C 1
ATOM 796 O O . LEU A 1 98 ? -12.667 -10.044 -22.250 1.00 61.50 98 LEU A O 1
ATOM 800 N N . VAL A 1 99 ? -14.541 -8.837 -22.540 1.00 70.62 99 VAL A N 1
ATOM 801 C CA . VAL A 1 99 ? -14.118 -8.158 -23.778 1.00 70.62 99 VAL A CA 1
ATOM 802 C C . VAL A 1 99 ? -12.924 -7.231 -23.538 1.00 70.62 99 VAL A C 1
ATOM 804 O O . VAL A 1 99 ? -11.977 -7.228 -24.315 1.00 70.62 99 VAL A O 1
ATOM 807 N N . THR A 1 100 ? -12.930 -6.478 -22.440 1.00 67.44 100 THR A N 1
ATOM 808 C CA . THR A 1 100 ? -11.816 -5.597 -22.062 1.00 67.44 100 THR A CA 1
ATOM 809 C C . THR A 1 100 ? -10.579 -6.395 -21.672 1.00 67.44 100 THR A C 1
ATOM 811 O O . THR A 1 100 ? -9.469 -5.976 -21.983 1.00 67.44 100 THR A O 1
ATOM 814 N N . ARG A 1 101 ? -10.762 -7.572 -21.058 1.00 65.94 101 ARG A N 1
ATOM 815 C CA . ARG A 1 101 ? -9.664 -8.503 -20.764 1.00 65.94 101 ARG A CA 1
ATOM 816 C C . ARG A 1 101 ? -9.024 -9.048 -22.039 1.00 65.94 101 ARG A C 1
ATOM 818 O O . ARG A 1 101 ? -7.805 -9.131 -22.121 1.00 65.94 101 ARG A O 1
ATOM 825 N N . ASP A 1 102 ? -9.847 -9.435 -23.011 1.00 76.12 102 ASP A N 1
ATOM 826 C CA . ASP A 1 102 ? -9.363 -10.005 -24.268 1.00 76.12 102 ASP A CA 1
ATOM 827 C C . ASP A 1 102 ? -8.612 -8.963 -25.099 1.00 76.12 102 ASP A C 1
ATOM 829 O O . ASP A 1 102 ? -7.522 -9.230 -25.600 1.00 76.12 102 ASP A O 1
ATOM 833 N N . LEU A 1 103 ? -9.139 -7.737 -25.143 1.00 79.44 103 LEU A N 1
ATOM 834 C CA . LEU A 1 103 ? -8.469 -6.612 -25.781 1.00 79.44 103 LEU A CA 1
ATOM 835 C C . LEU A 1 103 ? -7.141 -6.268 -25.093 1.00 79.44 103 LEU A C 1
ATOM 837 O O . LEU A 1 103 ? -6.134 -6.152 -25.782 1.00 79.44 103 LEU A O 1
ATOM 841 N N . ALA A 1 104 ? -7.121 -6.146 -23.760 1.00 76.38 104 ALA A N 1
ATOM 842 C CA . ALA A 1 104 ? -5.897 -5.846 -23.012 1.00 76.38 104 ALA A CA 1
ATOM 843 C C . ALA A 1 104 ? -4.809 -6.900 -23.264 1.00 76.38 104 ALA A C 1
ATOM 845 O O . ALA A 1 104 ? -3.694 -6.552 -23.627 1.00 76.38 104 ALA A O 1
ATOM 846 N N . ARG A 1 105 ? -5.168 -8.189 -23.198 1.00 79.31 105 ARG A N 1
ATOM 847 C CA . ARG A 1 105 ? -4.252 -9.296 -23.503 1.00 79.31 105 ARG A CA 1
ATOM 848 C C . ARG A 1 105 ? -3.700 -9.224 -24.929 1.00 79.31 105 ARG A C 1
ATOM 850 O O . ARG A 1 105 ? -2.514 -9.440 -25.129 1.00 79.31 105 ARG A O 1
ATOM 857 N N . THR A 1 106 ? -4.547 -8.920 -25.912 1.00 89.12 106 THR A N 1
ATOM 858 C CA . THR A 1 106 ? -4.117 -8.836 -27.319 1.00 89.12 106 THR A CA 1
ATOM 859 C C . THR A 1 106 ? -3.175 -7.648 -27.554 1.00 89.12 106 THR A C 1
ATOM 861 O O . THR A 1 106 ? -2.267 -7.740 -28.375 1.00 89.12 106 THR A O 1
ATOM 864 N N . LEU A 1 107 ? -3.377 -6.534 -26.841 1.00 88.62 107 LEU A N 1
ATOM 865 C CA . LEU A 1 107 ? -2.496 -5.366 -26.906 1.00 88.62 107 LEU A CA 1
ATOM 866 C C . LEU A 1 107 ? -1.141 -5.638 -26.239 1.00 88.62 107 LEU A C 1
ATOM 868 O O . LEU A 1 107 ? -0.122 -5.312 -26.840 1.00 88.62 107 LEU A O 1
ATOM 872 N N . ASP A 1 108 ? -1.129 -6.299 -25.077 1.00 82.25 108 ASP A N 1
ATOM 873 C CA . ASP A 1 108 ? 0.110 -6.714 -24.402 1.00 82.25 108 ASP A CA 1
ATOM 874 C C . ASP A 1 108 ? 0.909 -7.711 -25.270 1.00 82.25 108 ASP A C 1
ATOM 876 O O . ASP A 1 108 ? 2.119 -7.577 -25.433 1.00 82.25 108 ASP A O 1
ATOM 880 N N . GLU A 1 109 ? 0.235 -8.690 -25.891 1.00 87.81 109 GLU A N 1
ATOM 881 C CA . GLU A 1 109 ? 0.862 -9.639 -26.828 1.00 87.81 109 GLU A CA 1
ATOM 882 C C . GLU A 1 109 ? 1.463 -8.926 -28.055 1.00 87.81 109 GLU A C 1
ATOM 884 O O . GLU A 1 109 ? 2.520 -9.323 -28.551 1.00 87.81 109 GLU A O 1
ATOM 889 N N . LEU A 1 110 ? 0.810 -7.870 -28.550 1.00 91.25 110 LEU A N 1
ATOM 890 C CA . LEU A 1 110 ? 1.312 -7.070 -29.666 1.00 91.25 110 LEU A CA 1
ATOM 891 C C . LEU A 1 110 ? 2.535 -6.236 -29.265 1.00 91.25 110 LEU A C 1
ATOM 893 O O . LEU A 1 110 ? 3.480 -6.145 -30.047 1.00 91.25 110 LEU A O 1
ATOM 897 N N . GLU A 1 111 ? 2.526 -5.643 -28.071 1.00 88.25 111 GLU A N 1
ATOM 898 C CA . GLU A 1 111 ? 3.647 -4.866 -27.535 1.00 88.25 111 GLU A CA 1
ATOM 899 C C . GLU A 1 111 ? 4.894 -5.747 -27.377 1.00 88.25 111 GLU A C 1
ATOM 901 O O . GLU A 1 111 ? 5.937 -5.432 -27.953 1.00 88.25 111 GLU A O 1
ATOM 906 N N . ASP A 1 112 ? 4.755 -6.924 -26.757 1.00 86.00 112 ASP A N 1
ATOM 907 C CA . ASP A 1 112 ? 5.839 -7.906 -26.618 1.00 86.00 112 ASP A CA 1
ATOM 908 C C . ASP A 1 112 ? 6.414 -8.341 -27.985 1.00 86.00 112 ASP A C 1
ATOM 910 O O . ASP A 1 112 ? 7.620 -8.560 -28.130 1.00 86.00 112 ASP A O 1
ATOM 914 N N 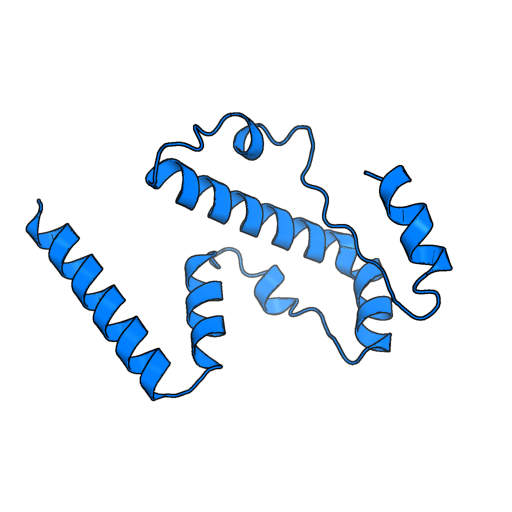. LEU A 1 113 ? 5.567 -8.500 -29.010 1.00 92.00 113 LEU A N 1
ATOM 915 C CA . LEU A 1 113 ? 6.006 -8.870 -30.362 1.00 92.00 113 LEU A CA 1
ATOM 916 C C . LEU A 1 113 ? 6.738 -7.730 -31.074 1.00 92.00 113 LEU A C 1
ATOM 918 O O . LEU A 1 113 ? 7.719 -7.985 -31.775 1.00 92.00 113 LEU A O 1
ATOM 922 N N . LEU A 1 114 ? 6.281 -6.490 -30.900 1.00 90.44 114 LEU A N 1
ATOM 923 C CA . LEU A 1 114 ? 6.938 -5.312 -31.461 1.00 90.44 114 LEU A CA 1
ATOM 924 C C . LEU A 1 114 ? 8.307 -5.083 -30.818 1.00 90.44 114 LEU A C 1
ATOM 926 O O . LEU A 1 114 ? 9.269 -4.818 -31.536 1.00 90.44 114 LEU A O 1
ATOM 930 N N . GLU A 1 115 ? 8.422 -5.253 -29.502 1.00 86.44 115 GLU A N 1
ATOM 931 C CA . GLU A 1 115 ? 9.704 -5.154 -28.799 1.00 86.44 115 GLU A CA 1
ATOM 932 C C . GLU A 1 115 ? 10.694 -6.232 -29.257 1.00 86.44 115 GLU A C 1
ATOM 934 O O . GLU A 1 115 ? 11.870 -5.941 -29.471 1.00 86.44 115 GLU A O 1
ATOM 939 N N . ARG A 1 116 ? 10.225 -7.465 -29.493 1.00 83.12 116 ARG A N 1
ATOM 940 C CA . ARG A 1 116 ? 11.060 -8.556 -30.030 1.00 83.12 116 ARG A CA 1
ATOM 941 C C . ARG A 1 116 ? 11.484 -8.345 -31.480 1.00 83.12 116 ARG A C 1
ATOM 943 O O . ARG A 1 116 ? 12.532 -8.846 -31.867 1.00 83.12 116 ARG A O 1
ATOM 950 N N . ALA A 1 117 ? 10.669 -7.663 -32.281 1.00 78.69 117 ALA A N 1
ATOM 951 C CA . ALA A 1 117 ? 10.967 -7.370 -33.683 1.00 78.69 117 ALA A CA 1
ATOM 952 C C . ALA A 1 117 ? 11.855 -6.125 -33.868 1.00 78.69 117 ALA A C 1
ATOM 954 O O . ALA A 1 117 ? 12.383 -5.911 -34.958 1.00 78.69 117 ALA A O 1
ATOM 955 N N . ALA A 1 118 ? 11.996 -5.296 -32.829 1.00 65.06 118 ALA A N 1
ATOM 956 C CA . ALA A 1 118 ? 12.827 -4.092 -32.825 1.00 65.06 118 ALA A CA 1
ATOM 957 C C . ALA A 1 118 ? 14.297 -4.347 -32.418 1.00 65.06 118 ALA A C 1
ATOM 959 O O . ALA A 1 118 ? 15.078 -3.394 -32.345 1.00 65.06 118 ALA A O 1
ATOM 960 N N . VAL A 1 119 ? 14.667 -5.610 -32.171 1.00 48.09 119 VAL A N 1
ATOM 961 C CA . VAL A 1 119 ? 16.037 -6.105 -31.932 1.00 48.09 119 VAL A CA 1
ATOM 962 C C . VAL A 1 119 ? 16.533 -6.837 -33.173 1.00 48.09 119 VAL A C 1
ATOM 964 O O . VAL A 1 119 ? 17.705 -6.611 -33.549 1.00 4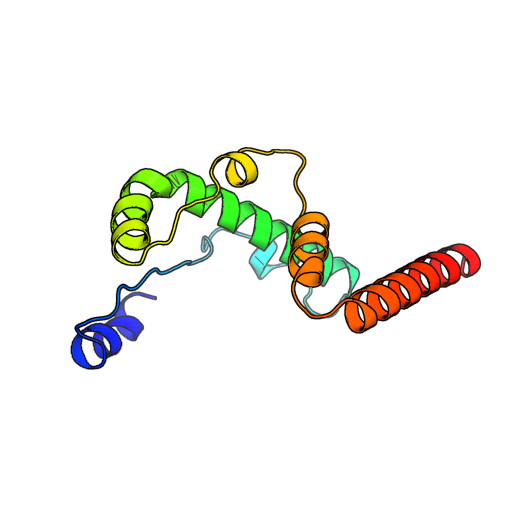8.09 119 VAL A O 1
#

Secondary structure (DSSP, 8-state):
-GGGGHHHHHHTTT---------TT-HHHHHS-TT-HHHHHHHHHHHHHHHHHHHHHTHHHHHHHHHTTT----HHHHH-TT--HHHHHHHHHTTS-HHHHHHHHHHHHHHHHHHHHT-

Foldseek 3Di:
DPPVCPVCCVVPVPDDDDDDDQDPPPCLLPVQDPPDPVSVQSNVQVSVLSSLVVCLVCVVVVQVVQVVVVHGDPNVQSPDPVDTPVNVVLVVQVPDDPVSNVVVVVVVVVVVVVVVVVD